Protein AF-A0A921BBT6-F1 (afdb_monomer)

Secondary structure (DSSP, 8-state):
-TTEEEEEEEE--S-PPPTTS-HHHHHHHHT--STT--EEEEEE-TTTS-HHHHHHHHHHH-TTS-EEEEE---SSTTS--EEETTEEESSSEEEEEEEE-

Radius of gyration: 13.56 Å; Cα contacts (8 Å, |Δi|>4): 171; chains: 1; bounding box: 35×32×29 Å

Structure (mmCIF, N/CA/C/O backbone):
data_AF-A0A921BBT6-F1
#
_entry.id   AF-A0A921BBT6-F1
#
loop_
_atom_site.group_PDB
_atom_site.id
_atom_site.type_symbol
_atom_site.label_atom_id
_atom_site.label_alt_id
_atom_site.label_comp_id
_atom_site.label_asym_id
_atom_site.label_entity_id
_atom_site.label_seq_id
_atom_site.pdbx_PDB_ins_code
_atom_site.Cartn_x
_atom_site.Cartn_y
_atom_site.Cartn_z
_atom_site.occupancy
_atom_site.B_iso_or_equiv
_atom_site.auth_seq_id
_atom_site.auth_comp_id
_atom_site.auth_asym_id
_atom_site.auth_atom_id
_atom_site.pdbx_PDB_model_num
ATOM 1 N N . MET A 1 1 ? -10.393 -16.131 5.612 1.00 53.66 1 MET A N 1
ATOM 2 C CA . MET A 1 1 ? -10.442 -15.612 6.994 1.00 53.66 1 MET A CA 1
ATOM 3 C C . MET A 1 1 ? -11.848 -15.089 7.230 1.00 53.66 1 MET A C 1
ATOM 5 O O . MET A 1 1 ? -12.237 -14.175 6.512 1.00 53.66 1 MET A O 1
ATOM 9 N N . PRO A 1 2 ? -12.651 -15.698 8.114 1.00 67.44 2 PRO A N 1
ATOM 10 C CA . PRO A 1 2 ? -13.950 -15.130 8.457 1.00 67.44 2 PRO A CA 1
ATOM 11 C C . PRO A 1 2 ? -13.741 -13.759 9.117 1.00 67.44 2 PRO A C 1
ATOM 13 O O . PRO A 1 2 ? -12.840 -13.604 9.936 1.00 67.44 2 PRO A O 1
ATOM 16 N N . GLY A 1 3 ? -14.531 -12.764 8.713 1.00 78.75 3 GLY A N 1
ATOM 17 C CA . GLY A 1 3 ? -14.509 -11.425 9.311 1.00 78.75 3 GLY A CA 1
ATOM 18 C C . GLY A 1 3 ? -13.450 -10.446 8.782 1.00 78.75 3 GLY A C 1
ATOM 19 O O . GLY A 1 3 ? -13.216 -9.419 9.413 1.00 78.75 3 GLY A O 1
ATOM 20 N N . VAL A 1 4 ? -12.785 -10.740 7.655 1.00 85.31 4 VAL A N 1
ATOM 21 C CA . VAL A 1 4 ? -11.782 -9.838 7.052 1.00 85.31 4 VAL A CA 1
ATOM 22 C C . VAL A 1 4 ? -12.136 -9.531 5.600 1.00 85.31 4 VAL A C 1
ATOM 24 O O . VAL A 1 4 ? -12.252 -10.438 4.775 1.00 85.31 4 VAL A O 1
ATOM 27 N N . LYS A 1 5 ? -12.262 -8.242 5.276 1.00 90.31 5 LYS A N 1
ATOM 28 C CA . LYS A 1 5 ? -12.330 -7.734 3.900 1.00 90.31 5 LYS A CA 1
ATOM 29 C C . LYS A 1 5 ? -10.918 -7.495 3.378 1.00 90.31 5 LYS A C 1
ATOM 31 O O . LYS A 1 5 ? -10.101 -6.860 4.045 1.00 90.31 5 LYS A O 1
ATOM 36 N N . ILE A 1 6 ? -10.657 -7.986 2.170 1.00 91.69 6 ILE A N 1
ATOM 37 C CA . ILE A 1 6 ? -9.378 -7.832 1.475 1.00 91.69 6 ILE A CA 1
ATOM 38 C C . ILE A 1 6 ? -9.598 -6.929 0.262 1.00 91.69 6 ILE A C 1
ATOM 40 O O . ILE A 1 6 ? -10.471 -7.206 -0.558 1.00 91.69 6 ILE A O 1
ATOM 44 N N . GLN A 1 7 ? -8.807 -5.864 0.144 1.00 94.12 7 GLN A N 1
ATOM 45 C CA . GLN A 1 7 ? -8.726 -5.032 -1.058 1.00 94.12 7 GLN A CA 1
ATOM 46 C C . GLN A 1 7 ? -7.342 -5.184 -1.679 1.00 94.12 7 GLN A C 1
ATOM 48 O O . GLN A 1 7 ? -6.339 -4.867 -1.043 1.00 94.12 7 GLN A O 1
ATOM 53 N N . SER A 1 8 ? -7.303 -5.651 -2.922 1.00 94.12 8 SER A N 1
ATOM 54 C CA . SER A 1 8 ? -6.082 -5.730 -3.721 1.00 94.12 8 SER A CA 1
ATOM 55 C C . SER A 1 8 ? -5.636 -4.339 -4.167 1.00 94.12 8 SER A C 1
ATOM 57 O O . SER A 1 8 ? -6.455 -3.518 -4.575 1.00 94.12 8 SER A O 1
ATOM 59 N N . ILE A 1 9 ? -4.332 -4.096 -4.111 1.00 94.19 9 ILE A N 1
ATOM 60 C CA . ILE A 1 9 ? -3.673 -2.862 -4.531 1.00 94.19 9 ILE A CA 1
ATOM 61 C C . ILE A 1 9 ? -2.621 -3.253 -5.565 1.00 94.19 9 ILE A C 1
ATOM 63 O O . ILE A 1 9 ? -1.807 -4.140 -5.320 1.00 94.19 9 ILE A O 1
ATOM 67 N N . TYR A 1 10 ? -2.638 -2.597 -6.717 1.00 93.38 10 TYR A N 1
ATOM 68 C CA . TYR A 1 10 ? -1.607 -2.744 -7.735 1.00 93.38 10 TYR A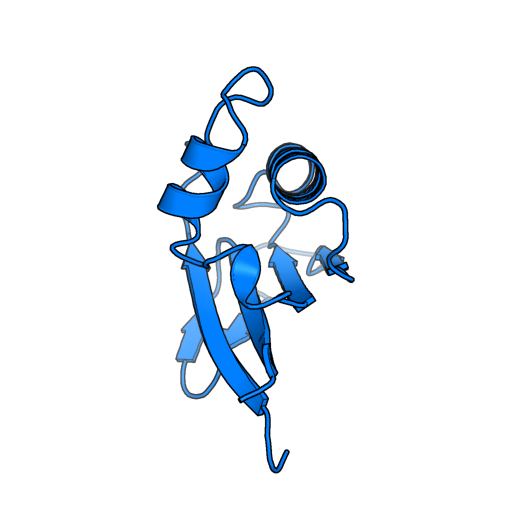 CA 1
ATOM 69 C C . TYR A 1 10 ? -1.322 -1.387 -8.363 1.00 93.38 10 TYR A C 1
ATOM 71 O O . TYR A 1 10 ? -2.248 -0.618 -8.619 1.00 93.38 10 TYR A O 1
ATOM 79 N N . SER A 1 11 ? -0.044 -1.090 -8.584 1.00 91.00 11 SER A N 1
ATOM 80 C CA . SER A 1 11 ? 0.384 0.151 -9.215 1.00 91.00 11 SER A CA 1
ATOM 81 C C . SER A 1 11 ? 1.730 -0.009 -9.906 1.00 91.00 11 SER A C 1
ATOM 83 O O . SER A 1 11 ? 2.679 -0.524 -9.318 1.00 91.00 11 SER A O 1
ATOM 85 N N . GLU A 1 12 ? 1.831 0.493 -11.133 1.00 88.50 12 GLU A N 1
ATOM 86 C CA . GLU A 1 12 ? 3.101 0.617 -11.862 1.00 88.50 12 GLU A CA 1
ATOM 87 C C . GLU A 1 12 ? 3.631 2.049 -11.886 1.00 88.50 12 GLU A C 1
ATOM 89 O O . GLU A 1 12 ? 4.704 2.304 -12.435 1.00 88.50 12 GLU A O 1
ATOM 94 N N . THR A 1 13 ? 2.886 3.004 -11.318 1.00 84.12 13 THR A N 1
ATOM 95 C CA . THR A 1 13 ? 3.292 4.403 -11.408 1.00 84.12 13 THR A CA 1
ATOM 96 C C . THR A 1 13 ? 4.549 4.664 -10.586 1.00 84.12 13 THR A C 1
ATOM 98 O O . THR A 1 13 ? 4.696 4.212 -9.449 1.00 84.12 13 THR A O 1
ATOM 101 N N . LYS A 1 14 ? 5.460 5.441 -11.171 1.00 78.12 14 LYS A N 1
ATOM 102 C CA . LYS A 1 14 ? 6.599 6.035 -10.461 1.00 78.12 14 LYS A CA 1
ATOM 103 C C . LYS A 1 14 ? 6.253 7.415 -9.899 1.00 78.12 14 LYS A C 1
ATOM 105 O O . LYS A 1 14 ? 6.982 7.939 -9.059 1.00 78.12 14 LYS A O 1
ATOM 110 N N . GLU A 1 15 ? 5.135 7.985 -10.339 1.00 85.38 15 GLU A N 1
ATOM 111 C CA . GLU A 1 15 ? 4.602 9.261 -9.880 1.00 85.38 15 GLU A CA 1
ATOM 112 C C . GLU A 1 15 ? 3.765 9.026 -8.624 1.00 85.38 15 GLU A C 1
ATOM 114 O O . GLU A 1 15 ? 2.555 8.801 -8.661 1.00 85.38 15 GLU A O 1
ATOM 119 N N . LEU A 1 16 ? 4.462 9.008 -7.493 1.00 88.75 16 LEU A N 1
ATOM 120 C CA . LEU A 1 16 ? 3.858 8.907 -6.171 1.00 88.75 16 LEU A CA 1
ATOM 121 C C . LEU A 1 16 ? 3.549 10.300 -5.621 1.00 88.75 16 LEU A C 1
ATOM 123 O O . LEU A 1 16 ? 4.340 11.221 -5.888 1.00 88.75 16 LEU A O 1
ATOM 127 N N . PRO A 1 17 ? 2.500 10.441 -4.784 1.00 90.44 17 PRO A N 1
ATOM 128 C CA . PRO A 1 17 ? 2.258 11.676 -4.050 1.00 90.44 17 PRO A CA 1
ATOM 129 C C . PRO A 1 17 ? 3.527 12.177 -3.354 1.00 90.44 17 PRO A C 1
ATOM 131 O O . PRO A 1 17 ? 4.434 11.403 -3.025 1.00 90.44 17 PRO A O 1
ATOM 134 N N . ASP A 1 18 ? 3.633 13.489 -3.169 1.00 85.81 18 ASP A N 1
ATOM 135 C CA . ASP A 1 18 ? 4.758 14.045 -2.423 1.00 85.81 18 ASP A CA 1
ATOM 136 C C . ASP A 1 18 ? 4.695 13.629 -0.944 1.00 85.81 18 ASP A C 1
ATOM 138 O O . ASP A 1 18 ? 3.611 13.450 -0.380 1.00 85.81 18 ASP A O 1
ATOM 142 N N . GLN A 1 19 ? 5.861 13.463 -0.323 1.00 71.00 19 GLN A N 1
ATOM 143 C CA . GLN A 1 19 ? 5.965 13.200 1.112 1.00 71.00 19 GLN A CA 1
ATOM 144 C C . GLN A 1 19 ? 5.479 14.401 1.931 1.00 71.00 19 GLN A C 1
ATOM 146 O O . GLN A 1 19 ? 4.965 14.204 3.026 1.00 71.00 19 GLN A O 1
ATOM 151 N N . ASP A 1 20 ? 5.553 15.610 1.365 1.00 77.19 20 ASP A N 1
ATOM 152 C CA . ASP A 1 20 ? 5.052 16.836 1.992 1.00 77.19 20 ASP A CA 1
ATOM 153 C C . ASP A 1 20 ? 3.544 17.067 1.762 1.00 77.19 20 ASP A C 1
ATOM 155 O O . ASP A 1 20 ? 2.967 18.030 2.273 1.00 77.19 20 ASP A O 1
ATOM 159 N N . THR A 1 21 ? 2.870 16.199 0.990 1.00 84.94 21 THR A N 1
ATOM 160 C CA . THR A 1 21 ? 1.410 16.286 0.824 1.00 84.94 21 THR A CA 1
ATOM 161 C C . THR A 1 21 ? 0.666 15.794 2.058 1.00 84.94 21 THR A C 1
ATOM 163 O O . THR A 1 21 ? 1.165 14.993 2.846 1.00 84.94 21 THR A O 1
ATOM 166 N N . SER A 1 22 ? -0.575 16.252 2.226 1.00 91.69 22 SER A N 1
ATOM 167 C CA . SER A 1 22 ? -1.400 15.825 3.350 1.00 91.69 22 SER A CA 1
ATOM 168 C C . SER A 1 22 ? -1.696 14.311 3.310 1.00 91.69 22 SER A C 1
ATOM 170 O O . SER A 1 22 ? -1.848 13.725 2.234 1.00 91.69 22 SER A O 1
ATOM 172 N N . PRO A 1 23 ? -1.891 13.667 4.479 1.00 91.12 23 PRO A N 1
ATOM 173 C CA . PRO A 1 23 ? -2.254 12.249 4.582 1.00 91.12 23 PRO A CA 1
ATOM 174 C C . PRO A 1 23 ? -3.464 11.826 3.737 1.00 91.12 23 PRO A C 1
ATOM 176 O O . PRO A 1 23 ? -3.594 10.663 3.368 1.00 91.12 23 PRO A O 1
ATOM 179 N N . SER A 1 24 ? -4.402 12.737 3.457 1.00 92.94 24 SER A N 1
ATOM 180 C CA . SER A 1 24 ? -5.569 12.462 2.604 1.00 92.94 24 SER A CA 1
ATOM 181 C C . SER A 1 24 ? -5.190 12.110 1.171 1.00 92.94 24 SER A C 1
ATOM 183 O O . SER A 1 24 ? -5.806 11.207 0.621 1.00 92.94 24 SER A O 1
ATOM 185 N N . VAL A 1 25 ? -4.149 12.722 0.599 1.00 94.00 25 VAL A N 1
ATOM 186 C CA . VAL A 1 25 ? -3.746 12.461 -0.795 1.00 94.00 25 VAL A CA 1
ATOM 187 C C . VAL A 1 25 ? -3.305 11.006 -0.968 1.00 94.00 25 VAL A C 1
ATOM 189 O O . VAL A 1 25 ? -3.704 10.327 -1.910 1.00 94.00 25 VAL A O 1
ATOM 192 N N . TRP A 1 26 ? -2.541 10.485 -0.010 1.00 92.94 26 TRP A N 1
ATOM 193 C CA . TRP A 1 26 ? -2.137 9.078 0.019 1.00 92.94 26 TRP A CA 1
ATOM 194 C C . TRP A 1 26 ? -3.319 8.126 0.238 1.00 92.94 26 TRP A C 1
ATOM 196 O O . TRP A 1 26 ? -3.358 7.049 -0.359 1.00 92.94 26 TRP A O 1
ATOM 206 N N . ARG A 1 27 ? -4.298 8.520 1.063 1.00 93.75 27 ARG A N 1
ATOM 207 C CA . ARG A 1 27 ? -5.521 7.734 1.298 1.00 93.75 27 ARG A CA 1
ATOM 208 C C . ARG A 1 27 ? -6.408 7.659 0.059 1.00 93.75 27 ARG A C 1
ATOM 210 O O . ARG A 1 27 ? -6.947 6.594 -0.230 1.00 93.75 27 ARG A O 1
ATOM 217 N N . GLU A 1 28 ? -6.520 8.758 -0.679 1.00 93.50 28 GLU A N 1
ATOM 218 C CA . GLU A 1 28 ? -7.215 8.827 -1.966 1.00 93.50 28 GLU A CA 1
ATOM 219 C C . GLU A 1 28 ? -6.496 7.991 -3.025 1.00 93.50 28 GLU A C 1
ATOM 221 O O . GLU A 1 28 ? -7.135 7.197 -3.710 1.00 93.50 28 GLU A O 1
ATOM 226 N N . TRP A 1 29 ? -5.164 8.087 -3.097 1.00 92.94 29 TRP A N 1
ATOM 227 C CA . TRP A 1 29 ? -4.353 7.299 -4.027 1.00 92.94 29 TRP A CA 1
ATOM 228 C C . TRP A 1 29 ? -4.495 5.790 -3.789 1.00 92.94 29 TRP A C 1
ATOM 230 O O . TRP A 1 29 ? -4.658 5.024 -4.735 1.00 92.94 29 TRP A O 1
ATOM 240 N N . LEU A 1 30 ? -4.468 5.352 -2.524 1.00 92.62 30 LEU A N 1
ATOM 241 C CA . LEU A 1 30 ? -4.685 3.946 -2.164 1.00 92.62 30 LEU A CA 1
ATOM 242 C C . LEU A 1 30 ? -6.157 3.530 -2.251 1.00 92.62 30 LEU A C 1
ATOM 244 O O . LEU A 1 30 ? -6.451 2.335 -2.325 1.00 92.62 30 LEU A O 1
ATOM 248 N N . ASN A 1 31 ? -7.071 4.500 -2.222 1.00 94.56 31 ASN A N 1
ATOM 249 C CA . ASN A 1 31 ? -8.507 4.302 -2.086 1.00 94.56 31 ASN A CA 1
ATOM 250 C C . ASN A 1 31 ? -8.851 3.363 -0.911 1.00 94.56 31 ASN A C 1
ATOM 252 O O . ASN A 1 31 ? -9.600 2.394 -1.054 1.00 94.56 31 ASN A O 1
ATOM 25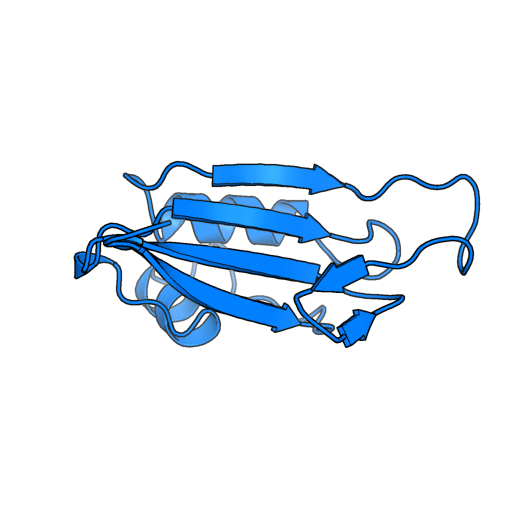6 N N . VAL A 1 32 ? -8.239 3.601 0.254 1.00 94.00 32 VAL A N 1
ATOM 257 C CA . VAL A 1 32 ? -8.482 2.831 1.485 1.00 94.00 32 VAL A CA 1
ATOM 258 C C . VAL A 1 32 ? -8.842 3.791 2.611 1.00 94.00 32 VAL A C 1
ATOM 260 O O . VAL A 1 32 ? -8.063 4.677 2.963 1.00 94.00 32 VAL A O 1
ATOM 263 N N . ASN A 1 33 ? -10.011 3.602 3.218 1.00 91.94 33 ASN A N 1
ATOM 264 C CA . ASN A 1 33 ? -10.432 4.427 4.341 1.00 91.94 33 ASN A CA 1
ATOM 265 C C . ASN A 1 33 ? -9.596 4.110 5.593 1.00 91.94 33 ASN A C 1
ATOM 267 O O . ASN A 1 33 ? -9.379 2.947 5.926 1.00 91.94 33 ASN A O 1
ATOM 271 N N . ILE A 1 34 ? -9.124 5.147 6.286 1.00 93.19 34 ILE A N 1
ATOM 272 C CA . ILE A 1 34 ? -8.365 5.000 7.534 1.00 93.19 34 ILE A CA 1
ATOM 273 C C . ILE A 1 34 ? -9.253 4.551 8.700 1.00 93.19 34 ILE A C 1
ATOM 275 O O . ILE A 1 34 ? -8.780 3.820 9.568 1.00 93.19 34 ILE A O 1
ATOM 279 N N . GLU A 1 35 ? -10.535 4.934 8.690 1.00 93.00 35 GLU A N 1
ATOM 280 C CA . GLU A 1 35 ? -11.500 4.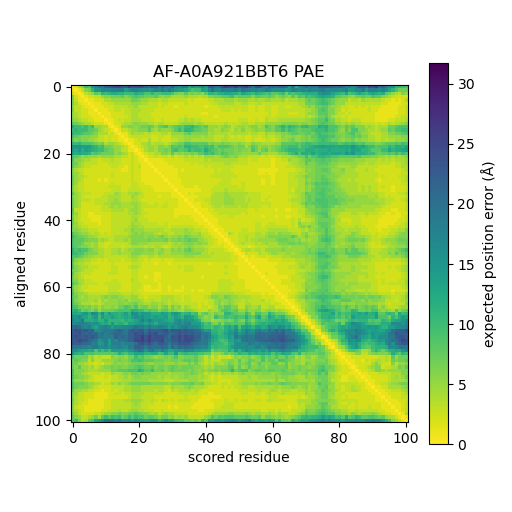591 9.746 1.00 93.00 35 GLU A CA 1
ATOM 281 C C . GLU A 1 35 ? -11.760 3.080 9.825 1.00 93.00 35 GLU A C 1
ATOM 283 O O . GLU A 1 35 ? -12.093 2.559 10.885 1.00 93.00 35 GLU A O 1
ATOM 288 N N . ASP A 1 36 ? -11.505 2.353 8.732 1.00 91.69 36 ASP A N 1
ATOM 289 C CA . ASP A 1 36 ? -11.593 0.890 8.678 1.00 91.69 36 ASP A CA 1
ATOM 290 C C . ASP A 1 36 ? -10.423 0.190 9.410 1.00 91.69 36 ASP A C 1
ATOM 292 O O . ASP A 1 36 ? -10.321 -1.038 9.382 1.00 91.69 36 ASP A O 1
ATOM 296 N N . GLN A 1 37 ? -9.504 0.958 10.011 1.00 91.69 37 GLN A N 1
ATOM 297 C CA . GLN A 1 37 ? -8.283 0.491 10.679 1.00 91.69 37 GLN A CA 1
ATOM 298 C C . GLN A 1 37 ? -7.512 -0.559 9.858 1.00 91.69 37 GLN A C 1
ATOM 300 O O . GLN A 1 37 ? -7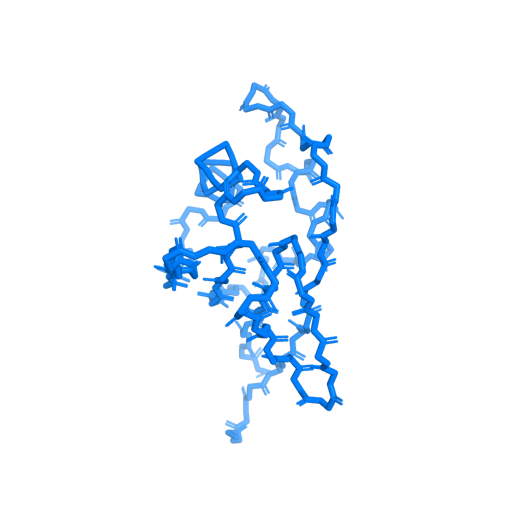.233 -1.660 10.341 1.00 91.69 37 GLN A O 1
ATOM 305 N N . PRO A 1 38 ? -7.161 -0.250 8.596 1.00 94.56 38 PRO A N 1
ATOM 306 C CA . PRO A 1 38 ? -6.597 -1.240 7.697 1.00 94.56 38 PRO A CA 1
ATOM 307 C C . PRO A 1 38 ? -5.219 -1.715 8.168 1.00 94.56 38 PRO A C 1
ATOM 309 O O . PRO A 1 38 ? -4.470 -1.002 8.837 1.00 94.56 38 PRO A O 1
ATOM 312 N N . HIS A 1 39 ? -4.837 -2.916 7.767 1.00 93.88 39 HIS A N 1
ATOM 313 C CA . HIS A 1 39 ? -3.472 -3.423 7.842 1.00 93.88 39 HIS A CA 1
ATOM 314 C C . HIS A 1 39 ? -3.007 -3.798 6.447 1.00 93.88 39 HIS A C 1
ATOM 316 O O . HIS A 1 39 ? -3.807 -4.234 5.623 1.00 93.88 39 HIS A O 1
ATOM 322 N N . PHE A 1 40 ? -1.722 -3.622 6.170 1.00 94.44 40 PHE A N 1
ATOM 323 C CA . PHE A 1 40 ? -1.221 -3.733 4.810 1.00 94.44 40 PHE A CA 1
ATOM 324 C C . PHE A 1 40 ? -0.139 -4.789 4.671 1.00 94.44 40 PHE A C 1
ATOM 326 O O . PHE A 1 40 ? 0.739 -4.917 5.529 1.00 94.44 40 PHE A O 1
ATOM 333 N N . VAL A 1 41 ? -0.183 -5.488 3.539 1.00 91.62 41 VAL A N 1
ATOM 334 C CA . VAL A 1 41 ? 0.943 -6.269 3.032 1.00 91.62 41 VAL A CA 1
ATOM 335 C C . VAL A 1 41 ? 1.332 -5.724 1.666 1.00 91.62 41 VAL A C 1
ATOM 337 O O . VAL A 1 41 ? 0.466 -5.616 0.806 1.00 91.62 41 VAL A O 1
ATOM 340 N N . PHE A 1 42 ? 2.604 -5.386 1.460 1.00 91.44 42 PHE A N 1
ATOM 341 C CA . PHE A 1 42 ? 3.102 -4.803 0.210 1.00 91.44 42 PHE A CA 1
ATOM 342 C C . PHE A 1 42 ? 4.356 -5.516 -0.303 1.00 91.44 42 PHE A C 1
ATOM 344 O O . PHE A 1 42 ? 5.272 -5.809 0.466 1.00 91.44 42 PHE A O 1
ATOM 351 N N . PHE A 1 43 ? 4.439 -5.704 -1.618 1.00 87.88 43 PHE A N 1
ATOM 352 C CA . PHE A 1 43 ? 5.639 -6.159 -2.315 1.00 87.88 43 PHE A CA 1
ATOM 353 C C . PHE A 1 43 ? 5.916 -5.246 -3.501 1.00 87.88 43 PHE A C 1
ATOM 355 O O . PHE A 1 43 ? 5.098 -5.139 -4.414 1.00 87.88 43 PHE A O 1
ATOM 362 N N . ALA A 1 44 ? 7.073 -4.591 -3.475 1.00 87.19 44 ALA A N 1
ATOM 363 C CA . ALA A 1 44 ? 7.529 -3.722 -4.551 1.00 87.19 44 ALA A CA 1
ATOM 364 C C . ALA A 1 44 ? 8.679 -4.384 -5.307 1.00 87.19 44 ALA A C 1
ATOM 366 O O . ALA A 1 44 ? 9.600 -4.926 -4.687 1.00 87.19 44 ALA A O 1
ATOM 367 N N . ASP A 1 45 ? 8.666 -4.294 -6.633 1.00 85.06 45 ASP A N 1
ATOM 368 C CA . ASP A 1 45 ? 9.853 -4.570 -7.429 1.00 85.06 45 ASP A CA 1
ATOM 369 C C . ASP A 1 45 ? 10.814 -3.363 -7.365 1.00 85.06 45 ASP A C 1
ATOM 371 O O . ASP A 1 45 ? 10.475 -2.281 -7.853 1.00 85.06 45 ASP A O 1
ATOM 375 N N . PRO A 1 46 ? 12.028 -3.519 -6.800 1.00 79.44 46 PRO A N 1
ATOM 376 C CA . PRO A 1 46 ? 12.971 -2.414 -6.622 1.00 79.44 46 PRO A CA 1
ATOM 377 C C . PRO A 1 46 ? 13.469 -1.796 -7.936 1.00 79.44 46 PRO A C 1
ATOM 379 O O . PRO A 1 46 ? 13.989 -0.684 -7.913 1.00 79.44 46 PRO A O 1
ATOM 382 N N . PHE A 1 47 ? 13.345 -2.493 -9.071 1.00 80.38 47 PHE A N 1
ATOM 383 C CA . PHE A 1 47 ? 13.801 -1.974 -10.365 1.00 80.38 47 PHE A CA 1
ATOM 384 C C . PHE A 1 47 ? 12.760 -1.095 -11.061 1.00 80.38 47 PHE A C 1
ATOM 386 O O . PHE A 1 47 ? 13.118 -0.206 -11.836 1.00 80.38 47 PHE A O 1
ATOM 393 N N . SER A 1 48 ? 11.474 -1.329 -10.800 1.00 83.00 48 SER A N 1
ATOM 394 C CA . SER A 1 48 ? 10.377 -0.635 -11.476 1.00 83.00 48 SER A CA 1
ATOM 395 C C . SER A 1 48 ? 9.575 0.297 -10.567 1.00 83.00 48 SER A C 1
ATOM 397 O O . SER A 1 48 ? 8.867 1.153 -11.095 1.00 83.00 48 SER A O 1
ATOM 399 N N . PHE A 1 49 ? 9.734 0.224 -9.239 1.00 86.44 49 PHE A N 1
ATOM 400 C CA . PHE A 1 49 ? 8.958 1.019 -8.285 1.00 86.44 49 PHE A CA 1
ATOM 401 C C . PHE A 1 49 ? 9.810 1.685 -7.192 1.00 86.44 49 PHE A C 1
ATOM 403 O O . PHE A 1 49 ? 10.758 1.105 -6.662 1.00 86.44 49 PHE A O 1
ATOM 410 N N . VAL A 1 50 ? 9.437 2.909 -6.797 1.00 84.56 50 VAL A N 1
ATOM 411 C CA . VAL A 1 50 ? 10.149 3.695 -5.771 1.00 84.56 50 VAL A CA 1
ATOM 412 C C . VAL A 1 50 ? 9.614 3.352 -4.374 1.00 84.56 50 VAL A C 1
ATOM 414 O O . VAL A 1 50 ? 8.894 4.129 -3.747 1.00 84.56 50 VAL A O 1
ATOM 417 N N . GLY A 1 51 ? 9.970 2.162 -3.880 1.00 83.19 51 GLY A N 1
ATOM 418 C CA . GLY A 1 51 ? 9.446 1.619 -2.619 1.00 83.19 51 GLY A CA 1
ATOM 419 C C . GLY A 1 51 ? 9.670 2.525 -1.402 1.00 83.19 51 GLY A C 1
ATOM 420 O O . GLY A 1 51 ? 8.751 2.720 -0.617 1.00 83.19 51 GLY A O 1
ATOM 421 N N . GLY A 1 52 ? 10.852 3.135 -1.259 1.00 83.81 52 GLY A N 1
ATOM 422 C CA . GLY A 1 52 ? 11.177 3.968 -0.091 1.00 83.81 52 GLY A CA 1
ATOM 423 C C . GLY A 1 52 ? 10.219 5.151 0.111 1.00 83.81 52 GLY A C 1
ATOM 424 O O . GLY A 1 52 ? 9.654 5.300 1.192 1.00 83.81 52 GLY A O 1
ATOM 425 N N . LYS A 1 53 ? 9.978 5.943 -0.948 1.00 86.50 53 LYS A N 1
ATOM 426 C CA . LYS A 1 53 ? 9.037 7.080 -0.913 1.00 86.50 53 LYS A CA 1
ATOM 427 C C . LYS A 1 53 ? 7.613 6.607 -0.616 1.00 86.50 53 LYS A C 1
ATOM 429 O O . LYS A 1 53 ? 6.900 7.238 0.156 1.00 86.50 53 LYS A O 1
ATOM 434 N N . PHE A 1 54 ? 7.217 5.485 -1.215 1.00 89.81 54 PHE A N 1
ATOM 435 C CA . PHE A 1 54 ? 5.907 4.888 -0.992 1.00 89.81 54 PHE A CA 1
ATOM 436 C C . PHE A 1 54 ? 5.698 4.495 0.474 1.00 89.81 54 PHE A C 1
ATOM 438 O O . PHE A 1 54 ? 4.720 4.921 1.079 1.00 89.81 54 PHE A O 1
ATOM 445 N N . PHE A 1 55 ? 6.620 3.731 1.064 1.00 88.00 55 PHE A N 1
ATOM 446 C CA . PHE A 1 55 ? 6.477 3.268 2.446 1.00 88.00 55 PHE A CA 1
ATOM 447 C C . PHE A 1 55 ? 6.408 4.431 3.439 1.00 88.00 55 PHE A C 1
ATOM 449 O O . PHE A 1 55 ? 5.529 4.423 4.296 1.00 88.00 55 PHE A O 1
ATOM 456 N N . ALA A 1 56 ? 7.236 5.467 3.259 1.00 88.88 56 ALA A N 1
ATOM 457 C CA . ALA A 1 56 ? 7.179 6.675 4.082 1.00 88.88 56 ALA A CA 1
ATOM 458 C C . ALA A 1 56 ? 5.817 7.389 3.983 1.00 88.88 56 ALA A C 1
ATOM 460 O O . ALA A 1 56 ? 5.228 7.756 5.000 1.00 88.88 56 ALA A O 1
ATOM 461 N N . GLY A 1 57 ? 5.279 7.526 2.768 1.00 90.88 57 GLY A N 1
ATOM 462 C CA . GLY A 1 57 ? 3.959 8.114 2.540 1.00 90.88 57 GLY A CA 1
ATOM 463 C C . GLY A 1 57 ? 2.822 7.330 3.192 1.00 90.88 57 GLY A C 1
ATOM 464 O O . GLY A 1 57 ? 1.948 7.907 3.838 1.00 90.88 57 GLY A O 1
ATOM 465 N N . VAL A 1 58 ? 2.851 5.998 3.090 1.00 91.50 58 VAL A N 1
ATOM 466 C CA . VAL A 1 58 ? 1.849 5.138 3.737 1.00 91.50 58 VAL A CA 1
ATOM 467 C C . VAL A 1 58 ? 1.992 5.154 5.261 1.00 91.50 58 VAL A C 1
ATOM 469 O O . VAL A 1 58 ? 0.981 5.120 5.962 1.00 91.50 58 VAL A O 1
ATOM 472 N N . ASP A 1 59 ? 3.211 5.236 5.797 1.00 90.12 59 ASP A N 1
ATOM 473 C CA . ASP A 1 59 ? 3.437 5.395 7.236 1.00 90.12 59 ASP A CA 1
ATOM 474 C C . ASP A 1 59 ? 2.855 6.699 7.771 1.00 90.12 59 ASP A C 1
ATOM 476 O O . ASP A 1 59 ? 2.186 6.685 8.807 1.00 90.12 59 ASP A O 1
ATOM 480 N N . PHE A 1 60 ? 3.019 7.792 7.026 1.00 91.12 60 PHE A N 1
ATOM 481 C CA . PHE A 1 60 ? 2.414 9.074 7.364 1.00 91.12 60 PHE A CA 1
ATOM 482 C C . PHE A 1 60 ? 0.882 9.046 7.258 1.00 91.12 60 PHE A C 1
ATOM 484 O O . PHE A 1 60 ? 0.182 9.591 8.112 1.00 91.12 60 PHE A O 1
ATOM 491 N N . ALA A 1 61 ? 0.346 8.373 6.237 1.00 92.94 61 ALA A N 1
ATOM 492 C CA . ALA A 1 61 ? -1.089 8.324 5.975 1.00 92.94 61 ALA A CA 1
ATOM 493 C C . ALA A 1 61 ? -1.872 7.369 6.887 1.00 92.94 61 ALA A C 1
ATOM 495 O O . ALA A 1 61 ? -3.059 7.590 7.130 1.00 92.94 61 ALA A O 1
ATOM 496 N N . TYR A 1 62 ? -1.217 6.325 7.399 1.00 93.69 62 TYR A N 1
ATOM 497 C CA . TYR A 1 62 ? -1.823 5.281 8.224 1.00 93.69 62 TYR A CA 1
ATOM 498 C C . TYR A 1 62 ? -0.950 4.963 9.450 1.00 93.69 62 TYR A C 1
ATOM 500 O O . TYR A 1 62 ? -0.391 3.863 9.552 1.00 93.69 62 TYR A O 1
ATOM 508 N N . PRO A 1 63 ? -0.821 5.890 10.413 1.00 91.38 63 PRO A N 1
ATOM 509 C CA . PRO A 1 63 ? 0.114 5.749 11.533 1.00 91.38 63 PRO A CA 1
ATOM 510 C C . PRO A 1 63 ? -0.193 4.549 12.444 1.00 91.38 63 PRO A C 1
ATOM 512 O O . PRO A 1 63 ? 0.720 3.930 12.984 1.00 91.38 63 PRO A O 1
ATOM 515 N N . ASN A 1 64 ? -1.468 4.169 12.574 1.00 91.31 64 ASN A N 1
ATOM 516 C CA . ASN A 1 64 ? 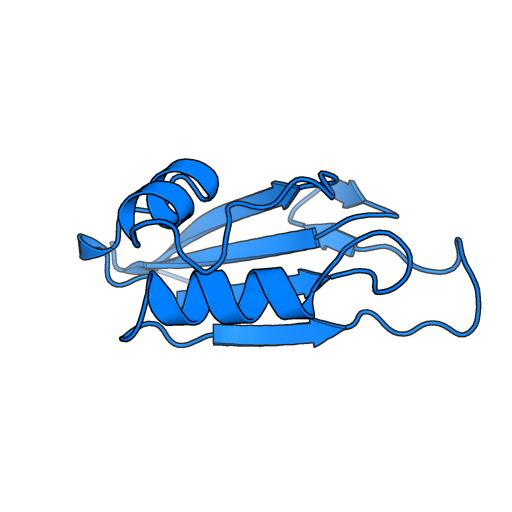-1.904 3.070 13.448 1.00 91.31 64 ASN A CA 1
ATOM 517 C C . ASN A 1 64 ? -1.960 1.704 12.745 1.00 91.31 64 ASN A C 1
ATOM 519 O O . ASN A 1 64 ? -2.179 0.674 13.385 1.00 91.31 64 ASN A O 1
ATOM 523 N N . SER A 1 65 ? -1.764 1.672 11.428 1.00 91.31 65 SER A N 1
ATOM 524 C CA . SER A 1 65 ? -1.826 0.441 10.651 1.00 91.31 65 SER A CA 1
ATOM 525 C C . SER A 1 65 ? -0.548 -0.370 10.802 1.00 91.31 65 SER A C 1
ATOM 527 O O . SER A 1 65 ? 0.558 0.150 10.626 1.00 91.31 65 SER A O 1
ATOM 529 N N . LYS A 1 66 ? -0.697 -1.678 11.040 1.00 88.25 66 LYS A N 1
ATOM 530 C CA . LYS A 1 66 ? 0.396 -2.631 10.838 1.00 88.25 66 LYS A CA 1
ATOM 531 C C . LYS A 1 66 ? 0.684 -2.742 9.345 1.00 88.25 66 LYS A C 1
ATOM 533 O O . LYS A 1 66 ? -0.238 -2.852 8.536 1.00 88.25 66 LYS A O 1
ATOM 538 N N . LYS A 1 67 ? 1.965 -2.700 8.996 1.00 82.75 67 LYS A N 1
ATOM 539 C CA . LYS A 1 67 ? 2.446 -2.769 7.618 1.00 82.75 67 LYS A CA 1
ATOM 540 C C . LYS A 1 67 ? 3.558 -3.796 7.582 1.00 82.75 67 LYS A C 1
ATOM 542 O O . LYS A 1 67 ? 4.508 -3.709 8.355 1.00 82.75 67 LYS A O 1
ATOM 547 N N . ILE A 1 68 ? 3.399 -4.794 6.731 1.00 79.81 68 ILE A N 1
ATOM 548 C CA . ILE A 1 68 ? 4.412 -5.812 6.484 1.00 79.81 68 ILE A CA 1
ATOM 549 C C . ILE A 1 68 ? 4.751 -5.716 5.007 1.00 79.81 68 ILE A C 1
ATOM 551 O O . ILE A 1 68 ? 3.869 -5.660 4.157 1.00 79.81 68 ILE A O 1
ATOM 555 N N . GLY A 1 69 ? 6.028 -5.671 4.674 1.00 71.69 69 GLY A N 1
ATOM 556 C CA . GLY A 1 69 ? 6.415 -5.617 3.280 1.00 71.69 69 GLY A CA 1
ATOM 557 C C . GLY A 1 69 ? 7.884 -5.894 3.086 1.00 71.69 69 GLY A C 1
ATOM 558 O O . GLY A 1 69 ? 8.662 -5.934 4.038 1.00 71.69 69 GLY A O 1
ATOM 559 N N . GLY A 1 7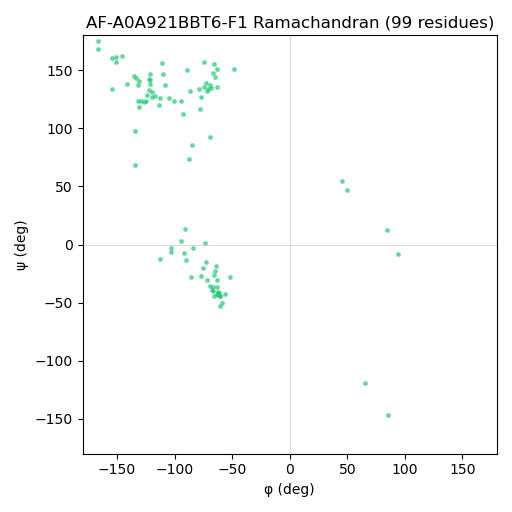0 ? 8.242 -6.107 1.831 1.00 67.94 70 GLY A N 1
ATOM 560 C CA . GLY A 1 70 ? 9.609 -6.359 1.424 1.00 67.94 70 GLY A CA 1
ATOM 561 C C . GLY A 1 70 ? 9.824 -5.959 -0.024 1.00 67.94 70 GLY A C 1
ATOM 562 O O . GLY A 1 70 ? 8.882 -5.828 -0.810 1.00 67.94 70 GLY A O 1
ATOM 563 N N . LEU A 1 71 ? 11.088 -5.766 -0.375 1.00 60.91 71 LEU A N 1
ATOM 564 C CA . LEU A 1 71 ? 11.485 -5.655 -1.770 1.00 60.91 71 LEU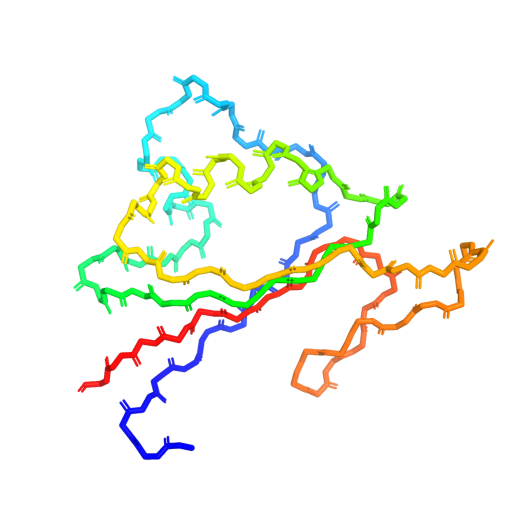 A CA 1
ATOM 565 C C . LEU A 1 71 ? 11.502 -7.064 -2.362 1.00 60.91 71 LEU A C 1
ATOM 567 O O . LEU A 1 71 ? 12.149 -7.958 -1.813 1.00 60.91 71 LEU A O 1
ATOM 571 N N . ALA A 1 72 ? 10.806 -7.266 -3.480 1.00 63.56 72 ALA A N 1
ATOM 572 C CA . ALA A 1 72 ? 10.896 -8.506 -4.235 1.00 63.56 72 ALA A CA 1
ATOM 573 C C . ALA A 1 72 ? 12.293 -8.576 -4.875 1.00 63.56 72 ALA A C 1
ATOM 575 O O . ALA A 1 72 ? 12.553 -7.999 -5.934 1.00 63.56 72 ALA A O 1
ATOM 576 N N . GLY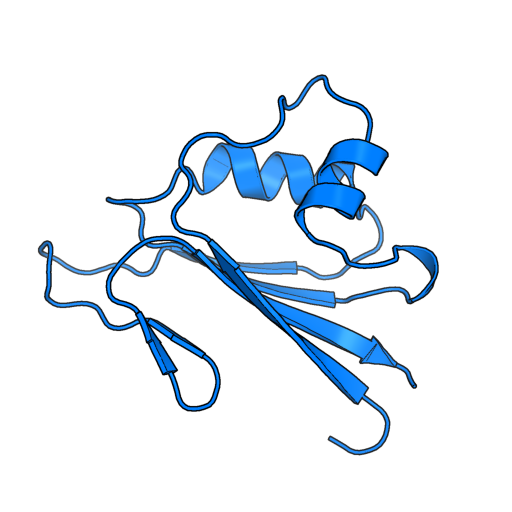 A 1 73 ? 13.242 -9.206 -4.184 1.00 54.25 73 GLY A N 1
ATOM 577 C CA . GLY A 1 73 ? 14.609 -9.387 -4.664 1.00 54.25 73 GLY A CA 1
ATOM 578 C C . GLY A 1 73 ? 14.679 -10.451 -5.758 1.00 54.25 73 GLY A C 1
ATOM 579 O O . GLY A 1 73 ? 14.094 -11.518 -5.624 1.00 54.25 73 GLY A O 1
ATOM 580 N N . CYS A 1 74 ? 15.410 -10.168 -6.834 1.00 54.44 74 CYS A N 1
ATOM 581 C CA . CYS A 1 74 ? 15.925 -11.189 -7.748 1.00 54.44 74 CYS A CA 1
ATOM 582 C C . CYS A 1 74 ? 17.223 -10.680 -8.364 1.00 54.44 74 CYS A C 1
ATOM 584 O O . CYS A 1 74 ? 17.461 -9.469 -8.387 1.00 54.44 74 CYS A O 1
ATOM 586 N N . GLN A 1 75 ? 18.054 -11.608 -8.827 1.00 54.38 75 GLN A N 1
ATOM 587 C CA . GLN A 1 75 ? 19.379 -11.312 -9.357 1.00 54.38 75 GLN A CA 1
ATOM 588 C C . GLN A 1 75 ? 19.321 -10.627 -10.734 1.00 54.38 75 GLN A C 1
ATOM 590 O O . GLN A 1 75 ? 20.318 -10.047 -11.154 1.00 54.38 75 GLN A O 1
ATOM 595 N N . SER A 1 76 ? 18.173 -10.644 -11.429 1.00 55.69 76 SER A N 1
ATOM 596 C CA . SER A 1 76 ? 17.987 -10.004 -12.740 1.00 55.69 76 SER A CA 1
ATOM 597 C C . SER A 1 76 ? 16.542 -9.545 -13.011 1.00 55.69 76 SER A C 1
ATOM 599 O O . SER A 1 76 ? 15.589 -9.949 -12.338 1.00 55.69 76 SER A O 1
ATOM 601 N N . MET A 1 77 ? 16.384 -8.639 -13.985 1.00 55.25 77 MET A N 1
ATOM 602 C CA . MET A 1 77 ? 15.094 -8.110 -14.454 1.00 55.25 77 MET A CA 1
ATOM 603 C C . MET A 1 77 ? 14.347 -9.205 -15.248 1.00 55.25 77 MET A C 1
ATOM 605 O O . MET A 1 77 ? 14.950 -9.844 -16.103 1.00 55.25 77 MET A O 1
ATOM 609 N N . GLY A 1 78 ? 13.058 -9.440 -14.970 1.00 59.66 78 GLY A N 1
ATOM 610 C CA . GLY A 1 78 ? 12.230 -10.437 -15.682 1.00 59.66 78 GLY A CA 1
ATOM 611 C C . GLY A 1 78 ? 12.144 -11.836 -15.050 1.00 59.66 78 GLY A C 1
ATOM 612 O O . GLY A 1 78 ? 11.309 -12.631 -15.461 1.00 59.66 78 GLY A O 1
ATOM 613 N N . GLU A 1 79 ? 12.925 -12.125 -14.007 1.00 62.12 79 GLU A N 1
ATOM 614 C CA . GLU A 1 79 ? 12.858 -13.395 -13.255 1.00 62.12 79 GLU A CA 1
ATOM 615 C C . GLU A 1 79 ? 11.898 -13.336 -12.051 1.00 62.12 79 GLU A C 1
ATOM 617 O O . GLU A 1 79 ? 11.940 -14.182 -11.158 1.00 62.12 79 GLU A O 1
ATOM 622 N N . LYS A 1 80 ? 11.051 -12.303 -11.982 1.00 67.44 80 LYS A N 1
ATOM 623 C CA . LYS A 1 80 ? 10.161 -12.041 -10.846 1.00 67.44 80 LYS A CA 1
ATOM 624 C C . LYS A 1 80 ? 8.719 -12.011 -11.304 1.00 67.44 80 LYS A C 1
ATOM 626 O O . LYS A 1 80 ? 8.402 -11.371 -12.300 1.00 67.44 80 LYS A O 1
ATOM 631 N N . ALA A 1 81 ? 7.863 -12.630 -10.506 1.00 72.56 81 ALA A N 1
ATOM 632 C CA . ALA A 1 81 ? 6.423 -12.577 -10.653 1.00 72.56 81 ALA A CA 1
ATOM 633 C C . ALA A 1 81 ? 5.808 -12.206 -9.298 1.00 72.56 81 ALA A C 1
ATOM 635 O O . ALA A 1 81 ? 6.047 -12.864 -8.283 1.00 72.56 81 ALA A O 1
ATOM 636 N N . LEU A 1 82 ? 5.039 -11.126 -9.285 1.00 78.00 82 LEU A N 1
ATOM 637 C CA . LEU A 1 82 ? 4.223 -10.659 -8.177 1.00 78.00 82 LEU A CA 1
ATOM 638 C C . LEU A 1 82 ? 2.821 -11.253 -8.341 1.00 78.00 82 LEU A C 1
ATOM 640 O O . LEU A 1 82 ? 2.098 -10.913 -9.277 1.00 78.00 82 LEU A O 1
ATOM 644 N N . TYR A 1 83 ? 2.443 -12.148 -7.434 1.00 80.12 83 TYR A N 1
ATOM 645 C CA . TYR A 1 83 ? 1.138 -12.806 -7.447 1.00 80.12 83 TYR A CA 1
ATOM 646 C C . TYR A 1 83 ? 0.158 -12.046 -6.554 1.00 80.12 83 TYR A C 1
ATOM 648 O O . TYR A 1 83 ? 0.410 -11.868 -5.362 1.00 80.12 83 TYR A O 1
ATOM 656 N N . LEU A 1 84 ? -0.974 -11.621 -7.117 1.00 85.25 84 LEU A N 1
ATOM 657 C CA . LEU A 1 84 ? -2.034 -10.928 -6.388 1.00 85.25 84 LEU A CA 1
ATOM 658 C C . LEU A 1 84 ? -3.391 -11.516 -6.772 1.00 85.25 84 LEU A C 1
ATOM 660 O O . LEU A 1 84 ? -3.976 -11.162 -7.796 1.00 85.25 84 LEU A O 1
ATOM 664 N N . GLY A 1 85 ? -3.886 -12.424 -5.931 1.00 85.62 85 GLY A N 1
ATOM 665 C CA . GLY A 1 85 ? -5.084 -13.200 -6.238 1.00 85.62 85 GLY A CA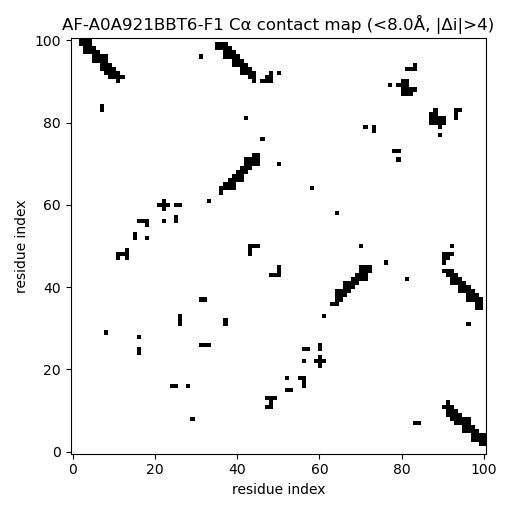 1
ATOM 666 C C . GLY A 1 85 ? -4.838 -14.129 -7.426 1.00 85.62 85 GLY A C 1
ATOM 667 O O . GLY A 1 85 ? -3.970 -14.995 -7.366 1.00 85.62 85 GLY A O 1
ATOM 668 N N . ASP A 1 86 ? -5.599 -13.934 -8.495 1.00 87.06 86 ASP A N 1
ATOM 669 C CA . ASP A 1 86 ? -5.544 -14.680 -9.755 1.00 87.06 86 ASP A CA 1
ATOM 670 C C . ASP A 1 86 ? -4.657 -14.015 -10.824 1.00 87.06 86 ASP A C 1
ATOM 672 O O . ASP A 1 86 ? -4.562 -14.508 -11.949 1.00 87.06 86 ASP A O 1
ATOM 676 N N . LYS A 1 87 ? -4.002 -12.897 -10.487 1.00 88.62 87 LYS A N 1
ATOM 677 C CA . LYS A 1 87 ? -3.189 -12.110 -11.419 1.00 88.62 87 LYS A CA 1
ATOM 678 C C . LYS A 1 87 ? -1.703 -12.205 -11.112 1.00 88.62 87 LYS A C 1
ATOM 680 O O . LYS A 1 87 ? -1.290 -12.276 -9.954 1.00 88.62 87 LYS A O 1
ATOM 685 N N . ILE A 1 88 ? -0.917 -12.148 -12.183 1.00 87.44 88 ILE A N 1
ATOM 686 C CA . ILE A 1 88 ? 0.543 -12.122 -12.154 1.00 87.44 88 ILE A CA 1
ATOM 687 C C . ILE A 1 88 ? 1.010 -10.795 -12.749 1.00 87.44 88 ILE A C 1
ATOM 689 O O . ILE A 1 88 ? 0.615 -10.445 -13.860 1.00 87.44 88 ILE A O 1
ATOM 693 N N . TYR A 1 89 ? 1.861 -10.083 -12.016 1.00 87.69 89 TYR A N 1
ATOM 694 C CA . TYR A 1 89 ? 2.495 -8.839 -12.447 1.00 87.69 89 TYR A CA 1
ATOM 695 C C . TYR A 1 89 ? 4.016 -8.984 -12.404 1.00 87.69 89 TYR A C 1
ATOM 697 O O . TYR A 1 89 ? 4.550 -9.585 -11.479 1.00 87.69 89 TYR A O 1
ATOM 705 N N . ASN A 1 90 ? 4.733 -8.416 -13.371 1.00 84.12 90 ASN A N 1
ATOM 706 C CA . ASN A 1 90 ? 6.200 -8.529 -13.431 1.00 84.12 90 ASN A CA 1
ATOM 707 C C . ASN A 1 90 ? 6.918 -7.250 -12.969 1.00 84.12 90 ASN A C 1
ATOM 709 O O . ASN A 1 90 ? 8.142 -7.233 -12.849 1.00 84.12 90 ASN A O 1
ATOM 713 N N . THR A 1 91 ? 6.158 -6.185 -12.713 1.00 87.38 91 THR A N 1
ATOM 714 C CA . THR A 1 91 ? 6.635 -4.829 -12.428 1.00 87.38 91 THR A CA 1
ATOM 715 C C . THR A 1 91 ? 5.728 -4.129 -11.420 1.00 87.38 91 THR A C 1
ATOM 717 O O . THR A 1 91 ? 4.585 -4.531 -11.197 1.00 87.38 91 THR A O 1
ATOM 720 N N . GLY A 1 92 ? 6.243 -3.059 -10.816 1.00 90.25 92 GLY A N 1
ATOM 721 C CA . GLY A 1 92 ? 5.495 -2.166 -9.945 1.00 90.25 92 GLY A CA 1
ATOM 722 C C . GLY A 1 92 ? 5.429 -2.628 -8.491 1.00 90.25 92 GLY A C 1
ATOM 723 O O . GLY A 1 92 ? 6.366 -3.204 -7.934 1.00 90.25 92 GLY A O 1
ATOM 724 N N . LEU A 1 93 ? 4.298 -2.323 -7.872 1.00 91.88 93 LEU A N 1
ATOM 725 C CA . LEU A 1 93 ? 3.937 -2.646 -6.503 1.00 91.88 93 LEU A CA 1
ATOM 726 C C . LEU A 1 93 ? 2.647 -3.461 -6.520 1.00 91.88 93 LEU A C 1
ATOM 728 O O . LEU A 1 93 ? 1.661 -3.048 -7.131 1.00 91.88 93 LEU A O 1
ATOM 732 N N . ILE A 1 94 ? 2.625 -4.555 -5.767 1.00 92.50 94 ILE A N 1
ATOM 733 C CA . ILE A 1 94 ? 1.384 -5.197 -5.338 1.00 92.50 94 ILE A CA 1
ATOM 734 C C . ILE A 1 94 ? 1.200 -5.028 -3.837 1.00 92.50 94 ILE A C 1
ATOM 736 O O . ILE A 1 94 ? 2.157 -4.897 -3.072 1.00 92.50 94 ILE A O 1
ATOM 740 N N . GLY A 1 95 ? -0.042 -5.101 -3.392 1.00 92.19 95 GLY A N 1
ATOM 741 C CA . GLY A 1 95 ? -0.347 -5.211 -1.986 1.00 92.19 95 GLY A CA 1
ATOM 742 C C . GLY A 1 95 ? -1.782 -5.601 -1.719 1.00 92.19 95 GLY A C 1
ATOM 743 O O . GLY A 1 95 ? -2.612 -5.699 -2.622 1.00 92.19 95 GLY A O 1
ATOM 744 N N . ILE A 1 96 ? -2.067 -5.814 -0.447 1.00 93.69 96 ILE A N 1
ATOM 745 C CA . ILE A 1 96 ? -3.410 -6.039 0.060 1.00 93.69 96 ILE A CA 1
ATOM 746 C C . ILE A 1 96 ? -3.644 -5.158 1.279 1.00 93.69 96 ILE A C 1
ATOM 748 O O . ILE A 1 96 ? -2.781 -5.043 2.149 1.00 93.69 96 ILE A O 1
ATOM 752 N N . ALA A 1 97 ? -4.829 -4.562 1.344 1.00 94.56 97 ALA A N 1
ATOM 753 C CA . ALA A 1 97 ? -5.364 -3.942 2.544 1.00 94.56 97 ALA A CA 1
ATOM 754 C C . ALA A 1 97 ? -6.363 -4.899 3.200 1.00 94.56 97 ALA A C 1
ATOM 756 O O . ALA A 1 97 ? -7.333 -5.331 2.575 1.00 94.56 97 ALA A O 1
ATOM 757 N N . LEU A 1 98 ? -6.114 -5.216 4.462 1.00 92.38 98 LEU A N 1
ATOM 758 C CA . LEU A 1 98 ? -6.898 -6.092 5.319 1.00 92.38 98 LEU A CA 1
ATOM 759 C C . LEU A 1 98 ? -7.674 -5.222 6.301 1.00 92.38 98 LEU A C 1
ATOM 761 O O . LEU A 1 98 ? -7.066 -4.421 7.005 1.00 92.38 98 LEU A O 1
ATOM 765 N N . ARG A 1 99 ? -8.992 -5.377 6.371 1.00 91.44 99 ARG A N 1
ATOM 766 C CA . ARG A 1 99 ? -9.829 -4.656 7.341 1.00 91.44 99 ARG A CA 1
ATOM 767 C C . ARG A 1 99 ? -10.841 -5.593 7.980 1.00 91.44 99 ARG A C 1
ATOM 769 O O . ARG A 1 99 ? -11.326 -6.510 7.311 1.00 91.44 99 ARG A O 1
ATOM 776 N N . ALA A 1 100 ? -11.144 -5.372 9.254 1.00 84.50 100 ALA A N 1
ATOM 777 C CA . ALA A 1 100 ? -12.227 -6.090 9.913 1.00 84.50 100 ALA A CA 1
ATOM 778 C C . ALA A 1 100 ? -13.570 -5.704 9.270 1.00 84.50 100 ALA A C 1
ATOM 780 O O . ALA A 1 100 ? -13.740 -4.577 8.801 1.00 84.50 100 ALA A O 1
ATOM 781 N N . THR A 1 101 ? -14.489 -6.662 9.174 1.00 70.12 101 THR A N 1
ATOM 782 C CA . THR A 1 101 ? -15.880 -6.415 8.757 1.00 70.12 101 THR A CA 1
ATOM 783 C C . THR A 1 101 ? -16.759 -5.987 9.906 1.00 70.12 101 THR A C 1
ATOM 785 O O . THR A 1 101 ? -16.594 -6.596 10.986 1.00 70.12 101 THR A O 1
#

Nearest PDB structures (foldseek):
  1xho-assembly1_B  TM=4.614E-01  e=7.271E-01  Acetivibrio thermocellus
  2x0b-assembly1_F  TM=4.311E-01  e=2.078E+00  Homo sapiens
  2wxw-assembly1_A  TM=4.311E-01  e=2.078E+00  Homo sapiens
  5xf7-assembly1_A  TM=2.809E-01  e=1.401E+00  Homo sapiens
  5b0o-assembly4_L  TM=3.233E-01  e=5.559E+00  Salmonella enterica subsp. enterica serovar Typhimurium str. LT2

pLDDT: mean 84.49, std 11.12, range [53.66, 94.56]

Solvent-accessible surface area (backbone atoms only — not comparable to full-atom values): 6041 Å² total; per-residue (Å²): 116,92,62,56,47,77,44,83,42,76,48,64,67,73,83,65,82,60,79,88,49,61,47,62,59,52,31,60,74,68,68,50,65,66,89,52,63,35,30,38,40,40,40,26,28,70,90,53,24,65,52,69,66,49,53,55,38,48,46,68,44,38,72,88,39,57,74,47,69,51,69,58,80,68,100,55,91,83,82,52,75,48,76,58,92,97,43,78,38,74,63,9,33,42,32,37,40,40,24,70,109

Sequence (101 aa):
MPGVKIQSIYSETKELPDQDTSPSVWREWLNVNIEDQPHFVFFADPFSFVGGKFFAGVDFAYPNSKKIGGLAGCQSMGEKALYLGDKIYNTGLIGIALRAT

Mean predicted aligned error: 5.72 Å

Foldseek 3Di:
DPFKDKDKDFDQDQDDDALPDALVVLCVVRVPDLVLVKAKEKEAAPVRYDVVRNVSSVCRNRVRYHYHYDYPDDPDQPPDWDDDPPDTDRHGMIMMIMGGD